Protein AF-A0A0H2SJU7-F1 (afdb_monomer_lite)

Structure (mmCIF, N/CA/C/O backbone):
data_AF-A0A0H2SJU7-F1
#
_entry.id   AF-A0A0H2SJU7-F1
#
loop_
_atom_site.group_PDB
_atom_site.id
_atom_site.type_symbol
_atom_site.label_atom_id
_atom_site.label_alt_id
_atom_site.label_comp_id
_atom_site.label_asym_id
_atom_site.label_entity_id
_atom_site.label_seq_id
_atom_site.pdbx_PDB_ins_code
_atom_site.Cartn_x
_atom_site.Cartn_y
_atom_site.Cartn_z
_atom_site.occupancy
_atom_site.B_iso_or_equiv
_atom_site.auth_seq_id
_atom_site.auth_comp_id
_atom_site.auth_asym_id
_atom_site.auth_atom_id
_atom_site.pdbx_PDB_model_num
ATOM 1 N N . MET A 1 1 ? -9.710 -49.848 -52.171 1.00 59.31 1 MET A N 1
ATOM 2 C CA . MET A 1 1 ? -9.770 -49.929 -50.689 1.00 59.31 1 MET A CA 1
ATOM 3 C C . MET A 1 1 ? -8.528 -49.415 -49.951 1.00 59.31 1 MET A C 1
ATOM 5 O O . MET A 1 1 ? -8.709 -48.837 -48.891 1.00 59.31 1 MET A O 1
ATOM 9 N N . LYS A 1 2 ? -7.288 -49.580 -50.452 1.00 55.12 2 LYS A N 1
ATOM 10 C CA . LYS A 1 2 ? -6.077 -49.073 -49.759 1.00 55.12 2 LYS A CA 1
ATOM 11 C C . LYS A 1 2 ? -5.945 -47.538 -49.753 1.00 55.12 2 LYS A C 1
ATOM 13 O O . LYS A 1 2 ? -5.553 -46.980 -48.741 1.00 55.12 2 LYS A O 1
ATOM 18 N N . ILE A 1 3 ? -6.343 -46.869 -50.838 1.00 59.12 3 ILE A N 1
ATOM 19 C CA . ILE A 1 3 ? -6.228 -45.404 -50.985 1.00 59.12 3 ILE A CA 1
ATOM 20 C C . ILE A 1 3 ? -7.135 -44.660 -49.989 1.00 59.12 3 ILE A C 1
ATOM 22 O O . ILE A 1 3 ? -6.691 -43.698 -49.377 1.00 59.12 3 ILE A O 1
ATOM 26 N N . LEU A 1 4 ? -8.347 -45.176 -49.737 1.00 58.44 4 LEU A N 1
ATOM 27 C CA . LEU A 1 4 ? -9.329 -44.587 -48.813 1.00 58.44 4 LEU A CA 1
ATOM 28 C C . LEU A 1 4 ? -8.844 -44.561 -47.349 1.00 58.44 4 LEU A C 1
ATOM 30 O O . LEU A 1 4 ? -9.169 -43.647 -46.599 1.00 58.44 4 LEU A O 1
ATOM 34 N N . LYS A 1 5 ? -8.028 -45.546 -46.942 1.00 58.72 5 LYS A N 1
ATOM 35 C CA . LYS A 1 5 ? -7.453 -45.601 -45.587 1.00 58.72 5 LYS A CA 1
ATOM 36 C C . LYS A 1 5 ? -6.354 -44.557 -45.377 1.00 58.72 5 LYS A C 1
ATOM 38 O O . LYS A 1 5 ? -6.220 -44.036 -44.278 1.00 58.72 5 LYS A O 1
ATOM 43 N N . ILE A 1 6 ? -5.594 -44.243 -46.427 1.00 66.38 6 ILE A N 1
ATOM 44 C CA . ILE A 1 6 ? -4.505 -43.256 -46.371 1.00 66.38 6 ILE A CA 1
ATOM 45 C C . ILE A 1 6 ? -5.080 -41.838 -46.299 1.00 66.38 6 ILE A C 1
ATOM 47 O O . ILE A 1 6 ? -4.591 -41.020 -45.528 1.00 66.38 6 ILE A O 1
ATOM 51 N N . THR A 1 7 ? -6.161 -41.566 -47.037 1.00 67.12 7 THR A N 1
ATOM 52 C CA . THR A 1 7 ? -6.838 -40.259 -46.997 1.00 67.12 7 THR A CA 1
ATOM 53 C C . THR A 1 7 ? -7.476 -39.993 -45.635 1.00 67.12 7 THR A C 1
ATOM 55 O O . THR A 1 7 ? -7.332 -38.895 -45.110 1.00 67.12 7 THR A O 1
ATOM 58 N N . MET A 1 8 ? -8.105 -40.998 -45.013 1.00 66.44 8 MET A N 1
ATOM 59 C CA . MET A 1 8 ? -8.644 -40.853 -43.653 1.00 66.44 8 MET A CA 1
ATOM 60 C C . MET A 1 8 ? -7.558 -40.597 -42.600 1.00 66.44 8 MET A C 1
ATOM 62 O O . MET A 1 8 ? -7.774 -39.792 -41.701 1.00 66.44 8 MET A O 1
ATOM 66 N N . LEU A 1 9 ? -6.388 -41.234 -42.723 1.00 71.62 9 LEU A N 1
ATOM 67 C CA . LEU A 1 9 ? -5.277 -41.019 -41.792 1.00 71.62 9 LEU A CA 1
ATOM 68 C C . LEU A 1 9 ? -4.719 -39.589 -41.893 1.00 71.62 9 LEU A C 1
ATOM 70 O O . LEU A 1 9 ? -4.429 -38.969 -40.876 1.00 71.62 9 LEU A O 1
ATOM 74 N N . PHE A 1 10 ? -4.616 -39.051 -43.112 1.00 72.69 10 PHE A N 1
ATOM 75 C CA . PHE A 1 10 ? -4.154 -37.679 -43.342 1.00 72.69 10 PHE A CA 1
ATOM 76 C C . PHE A 1 10 ? -5.135 -36.636 -42.799 1.00 72.69 10 PHE A C 1
ATOM 78 O O . PHE A 1 10 ? -4.718 -35.678 -42.157 1.00 72.69 10 PHE A O 1
ATOM 85 N N . VAL A 1 11 ? -6.439 -36.843 -43.003 1.00 72.81 11 VAL A N 1
ATOM 86 C CA . VAL A 1 11 ? -7.480 -35.954 -42.463 1.00 72.81 11 VAL A CA 1
ATOM 87 C C . VAL A 1 11 ? -7.496 -35.996 -40.933 1.00 72.81 11 VAL A C 1
ATOM 89 O O . VAL A 1 11 ? -7.604 -34.948 -40.305 1.00 72.81 11 VAL A O 1
ATOM 92 N N . ALA A 1 12 ? -7.316 -37.174 -40.329 1.00 71.81 12 ALA A N 1
ATOM 93 C CA . ALA A 1 12 ? -7.213 -37.311 -38.878 1.00 71.81 12 ALA A CA 1
ATOM 94 C C . ALA A 1 12 ? -5.965 -36.615 -38.308 1.00 71.81 12 ALA A C 1
ATOM 96 O O . ALA A 1 12 ? -6.060 -35.972 -37.271 1.00 71.81 12 ALA A O 1
ATOM 97 N N . LEU A 1 13 ? -4.819 -36.686 -38.996 1.00 72.50 13 LEU A N 1
ATOM 98 C CA . LEU A 1 13 ? -3.590 -35.987 -38.598 1.00 72.50 13 LEU A CA 1
ATOM 99 C C . LEU A 1 13 ? -3.719 -34.464 -38.698 1.00 72.50 13 LEU A C 1
ATOM 101 O O . LEU A 1 13 ? -3.249 -33.761 -37.810 1.00 72.50 13 LEU A O 1
ATOM 105 N N . ILE A 1 14 ? -4.381 -33.955 -39.741 1.00 72.31 14 ILE A N 1
ATOM 106 C CA . ILE A 1 14 ? -4.636 -32.515 -39.893 1.00 72.31 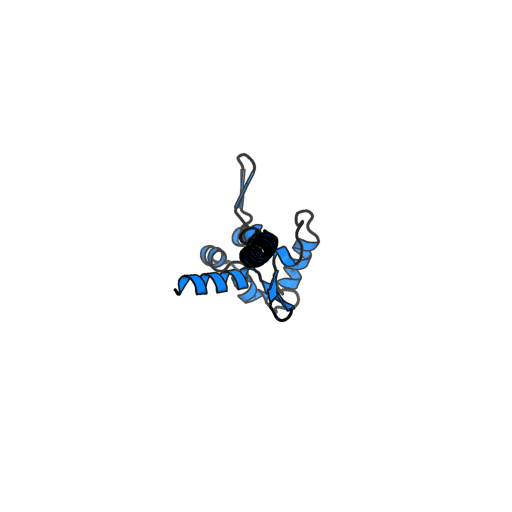14 ILE A CA 1
ATOM 107 C C . ILE A 1 14 ? -5.623 -32.032 -38.825 1.00 72.31 14 ILE A C 1
ATOM 109 O O . ILE A 1 14 ? -5.375 -31.016 -38.190 1.00 72.31 14 ILE A O 1
ATOM 113 N N . LEU A 1 15 ? -6.705 -32.774 -38.570 1.00 65.88 15 LEU A N 1
ATOM 114 C CA . LEU A 1 15 ? -7.650 -32.443 -37.499 1.00 65.88 15 LEU A CA 1
ATOM 115 C C . LEU A 1 15 ? -6.992 -32.496 -36.118 1.00 65.88 15 LEU A C 1
ATOM 117 O O . LEU A 1 15 ? -7.213 -31.602 -35.313 1.00 65.88 15 LEU A O 1
ATOM 121 N N . PHE A 1 16 ? -6.150 -33.496 -35.854 1.00 66.12 16 PHE A N 1
ATOM 122 C CA . PHE A 1 16 ? -5.411 -33.598 -34.597 1.00 66.12 16 PHE A CA 1
ATOM 123 C C . PHE A 1 16 ? -4.409 -32.449 -34.435 1.00 66.12 16 PHE A C 1
ATOM 125 O O . PHE A 1 16 ? -4.323 -31.863 -33.364 1.00 66.12 16 PHE A O 1
ATOM 132 N N . SER A 1 17 ? -3.713 -32.070 -35.510 1.00 61.19 17 SER A N 1
ATOM 133 C CA . SER A 1 17 ? -2.846 -30.890 -35.529 1.00 61.19 17 SER A CA 1
ATOM 134 C C . SER A 1 17 ? -3.623 -29.608 -35.225 1.00 61.19 17 SER A C 1
ATOM 136 O O . SER A 1 17 ? -3.164 -28.824 -34.407 1.00 61.19 17 SER A O 1
ATOM 138 N N . LEU A 1 18 ? -4.796 -29.405 -35.831 1.00 59.84 18 LEU A N 1
ATOM 139 C CA . LEU A 1 18 ? -5.624 -28.222 -35.580 1.00 59.84 18 LEU A CA 1
ATOM 140 C C . LEU A 1 18 ? -6.160 -28.172 -34.142 1.00 59.84 18 LEU A C 1
ATOM 142 O O . LEU A 1 18 ? -6.262 -27.089 -33.583 1.00 59.84 18 LEU A O 1
ATOM 146 N N . ILE A 1 19 ? -6.463 -29.323 -33.534 1.00 59.91 19 ILE A N 1
ATOM 147 C CA . ILE A 1 19 ? -6.884 -29.392 -32.126 1.00 59.91 19 ILE A CA 1
ATOM 148 C C . ILE A 1 19 ? -5.714 -29.050 -31.194 1.00 59.91 19 ILE A C 1
ATOM 150 O O . ILE A 1 19 ? -5.896 -28.280 -30.262 1.00 59.91 19 ILE A O 1
ATOM 154 N N . VAL A 1 20 ? -4.509 -29.560 -31.472 1.00 58.84 20 VAL A N 1
ATOM 155 C CA . VAL A 1 20 ? -3.315 -29.266 -30.659 1.00 58.84 20 VAL A CA 1
ATOM 156 C C . VAL A 1 20 ? -2.906 -27.790 -30.747 1.00 58.84 20 VAL A C 1
ATOM 158 O O . VAL A 1 20 ? -2.472 -27.239 -29.746 1.00 58.84 20 VAL A O 1
ATOM 161 N N . PHE A 1 21 ? -3.074 -27.133 -31.901 1.00 56.44 21 PHE A N 1
ATOM 162 C CA . PHE A 1 21 ? -2.791 -25.695 -32.029 1.00 56.44 21 PHE A CA 1
ATOM 163 C C . PHE A 1 21 ? -3.889 -24.793 -31.442 1.00 56.44 21 PHE A C 1
ATOM 165 O O . PHE A 1 21 ? -3.591 -23.667 -31.057 1.00 56.44 21 PHE A O 1
ATOM 172 N N . ALA A 1 22 ? -5.136 -25.267 -31.346 1.00 54.34 22 ALA A N 1
ATOM 173 C CA . ALA A 1 22 ? -6.234 -24.493 -30.760 1.00 54.34 22 ALA A CA 1
ATOM 174 C C . ALA A 1 22 ? -6.177 -24.414 -29.221 1.00 54.34 22 ALA A C 1
ATOM 176 O O . ALA A 1 22 ? -6.726 -23.474 -28.654 1.00 54.34 22 ALA A O 1
ATOM 177 N N . ASP A 1 23 ? -5.523 -25.371 -28.553 1.00 50.25 23 ASP A N 1
ATOM 178 C CA . ASP A 1 23 ? -5.341 -25.346 -27.091 1.00 50.25 23 ASP A CA 1
ATOM 179 C C . ASP A 1 23 ? -4.186 -24.429 -26.649 1.00 50.25 23 ASP A C 1
ATOM 181 O O . ASP A 1 23 ? -4.184 -23.952 -25.521 1.00 50.25 23 ASP A O 1
ATOM 185 N N . THR A 1 24 ? -3.222 -24.132 -27.527 1.00 48.22 24 THR A N 1
ATOM 186 C CA . THR A 1 24 ? -2.035 -23.328 -27.176 1.00 48.22 24 THR A CA 1
ATOM 187 C C . THR A 1 24 ? -2.233 -21.811 -27.208 1.00 48.22 24 THR A C 1
ATOM 189 O O . THR A 1 24 ? -1.350 -21.096 -26.760 1.00 48.22 24 THR A O 1
ATOM 192 N N . GLU A 1 25 ? -3.358 -21.293 -27.711 1.00 48.72 25 GLU A N 1
ATOM 193 C CA . GLU A 1 25 ? -3.638 -19.840 -27.711 1.00 48.72 25 GLU A CA 1
ATOM 194 C C . GLU A 1 25 ? -4.430 -19.377 -26.474 1.00 48.72 25 GLU A C 1
ATOM 196 O O . GLU A 1 25 ? -4.869 -18.234 -26.410 1.00 48.72 25 GLU A O 1
ATOM 201 N N . LYS A 1 26 ? -4.647 -20.260 -25.491 1.00 45.41 26 LYS A N 1
ATOM 202 C CA . LYS A 1 26 ? -5.542 -20.007 -24.353 1.00 45.41 26 LYS A CA 1
ATOM 203 C C . LYS A 1 26 ? -4.874 -20.056 -22.979 1.00 45.41 26 LYS A C 1
ATOM 205 O O . LYS A 1 26 ? -5.569 -20.230 -21.984 1.00 45.41 26 LYS A O 1
ATOM 210 N N . GLU A 1 27 ? -3.552 -19.915 -22.925 1.00 44.75 27 GLU A N 1
ATOM 211 C CA . GLU A 1 27 ? -2.793 -19.883 -21.663 1.00 44.75 27 GLU A CA 1
ATOM 212 C C . GLU A 1 27 ? -2.250 -18.489 -21.292 1.00 44.75 27 GLU A C 1
ATOM 214 O O . GLU A 1 27 ? -1.711 -18.340 -20.202 1.00 44.75 27 GLU A O 1
ATOM 219 N N . ASP A 1 28 ? -2.465 -17.452 -22.113 1.00 46.50 28 ASP A N 1
ATOM 220 C CA . ASP A 1 28 ? -1.881 -16.117 -21.870 1.00 46.50 28 ASP A CA 1
ATOM 221 C C . ASP A 1 28 ? -2.841 -15.086 -21.230 1.00 46.50 28 ASP A C 1
ATOM 223 O O . ASP A 1 28 ? -2.406 -13.991 -20.881 1.00 46.50 28 ASP A O 1
ATOM 227 N N . GLU A 1 29 ? -4.128 -15.398 -21.026 1.00 48.38 29 GLU A N 1
ATOM 228 C CA . GLU A 1 29 ? -5.095 -14.439 -20.438 1.00 48.38 29 GLU A CA 1
ATOM 229 C C . GLU A 1 29 ? -5.376 -14.649 -18.940 1.00 48.38 29 GLU A C 1
ATOM 231 O O . GLU A 1 29 ? -5.972 -13.781 -18.310 1.00 48.38 29 GLU A O 1
ATOM 236 N N . ASP A 1 30 ? -4.912 -15.748 -18.335 1.00 45.00 30 ASP A N 1
ATOM 237 C CA . ASP A 1 30 ? -5.332 -16.134 -16.981 1.00 45.00 30 ASP A CA 1
ATOM 238 C C . ASP A 1 30 ? -4.224 -16.106 -15.910 1.00 45.00 30 ASP A C 1
ATOM 240 O O . ASP A 1 30 ? -4.529 -16.402 -14.764 1.00 45.00 30 ASP A O 1
ATOM 244 N N . ASP A 1 31 ? -2.995 -15.618 -16.149 1.00 47.91 31 ASP A N 1
ATOM 245 C CA . ASP A 1 31 ? -2.124 -15.186 -15.013 1.00 47.91 31 ASP A CA 1
ATOM 246 C C . ASP A 1 31 ? -2.495 -13.770 -14.494 1.00 47.91 31 ASP A C 1
ATOM 248 O O . ASP A 1 31 ? -1.729 -13.034 -13.878 1.00 47.91 31 ASP A O 1
ATOM 252 N N . ILE A 1 32 ? -3.751 -13.407 -14.761 1.00 48.97 32 ILE A N 1
ATOM 253 C CA . ILE A 1 32 ? -4.633 -12.444 -14.090 1.00 48.97 32 ILE A CA 1
ATOM 254 C C . ILE A 1 32 ? -5.242 -13.071 -12.808 1.00 48.97 32 ILE A C 1
ATOM 256 O O . ILE A 1 32 ? -5.859 -12.371 -12.003 1.00 48.97 32 ILE A O 1
ATOM 260 N N . LEU A 1 33 ? -5.047 -14.378 -12.571 1.00 49.69 33 LEU A N 1
ATOM 261 C CA . LEU A 1 33 ? -5.731 -15.218 -11.570 1.00 49.69 33 LEU A CA 1
ATOM 262 C C . LEU A 1 33 ? -5.691 -14.742 -10.102 1.00 49.69 33 LEU A C 1
ATOM 264 O O . LEU A 1 33 ? -6.483 -15.230 -9.299 1.00 49.69 33 LEU A O 1
ATOM 268 N N . HIS A 1 34 ? -4.840 -13.779 -9.738 1.00 62.69 34 HIS A N 1
ATOM 269 C CA . HIS A 1 34 ? -4.705 -13.284 -8.357 1.00 62.69 34 HIS A CA 1
ATOM 270 C C . HIS A 1 34 ? -4.689 -11.754 -8.251 1.00 62.69 34 HIS A C 1
ATOM 272 O O . HIS A 1 34 ? -4.113 -11.189 -7.322 1.00 62.69 34 HIS A O 1
ATOM 278 N N . LEU A 1 35 ? -5.314 -11.058 -9.202 1.00 61.28 35 LEU A N 1
ATOM 279 C CA . LEU A 1 35 ? -5.290 -9.597 -9.264 1.00 61.28 35 LEU A CA 1
ATOM 280 C C . LEU A 1 35 ? -5.847 -8.916 -8.000 1.00 61.28 35 LEU A C 1
ATOM 282 O O . LEU A 1 35 ? -5.279 -7.945 -7.506 1.00 61.28 35 LEU A O 1
ATOM 286 N N . GLU A 1 36 ? -6.909 -9.472 -7.416 1.00 67.69 36 GLU A N 1
ATOM 287 C CA . GLU A 1 36 ? -7.488 -8.983 -6.154 1.00 67.69 36 GLU A CA 1
ATOM 288 C C . GLU A 1 36 ? -6.694 -9.409 -4.900 1.00 67.69 36 GLU A C 1
ATOM 290 O O . GLU A 1 36 ? -6.943 -8.917 -3.795 1.00 67.69 36 GLU A O 1
ATOM 295 N N . GLU A 1 37 ? -5.730 -10.318 -5.058 1.00 76.62 37 GLU A N 1
ATOM 296 C CA . GLU A 1 37 ? -4.934 -10.918 -3.980 1.00 76.62 37 GLU A CA 1
ATOM 297 C C . GLU A 1 37 ? -3.500 -10.362 -3.916 1.00 76.62 37 GLU A C 1
ATOM 299 O O . GLU A 1 37 ? -2.697 -10.804 -3.093 1.00 76.62 37 GLU A O 1
ATOM 304 N N . ARG A 1 38 ? -3.175 -9.368 -4.753 1.00 87.56 38 ARG A N 1
ATOM 305 C CA . ARG A 1 38 ? -1.859 -8.716 -4.816 1.00 87.56 38 ARG A CA 1
ATOM 306 C C . ARG A 1 38 ? -1.944 -7.212 -4.557 1.00 87.56 38 ARG A C 1
ATOM 308 O O . ARG A 1 38 ? -3.000 -6.585 -4.620 1.00 87.56 38 ARG A O 1
ATOM 315 N N . GLY A 1 39 ? -0.796 -6.622 -4.243 1.00 91.38 39 GLY A N 1
ATOM 316 C CA . GLY A 1 39 ? -0.669 -5.210 -3.898 1.00 91.38 39 GLY A CA 1
ATOM 317 C C . GLY A 1 39 ? -1.073 -4.917 -2.456 1.00 91.38 39 GLY A C 1
ATOM 318 O O . GLY A 1 39 ? -1.616 -5.764 -1.743 1.00 91.38 39 GLY A O 1
ATOM 319 N N . CYS A 1 40 ? -0.809 -3.697 -1.998 1.00 92.88 40 CYS A N 1
ATOM 320 C CA . CYS A 1 40 ? -1.013 -3.337 -0.594 1.00 92.88 40 CYS A CA 1
ATOM 321 C C . CYS A 1 40 ? -2.483 -3.464 -0.172 1.00 92.88 40 CYS A C 1
ATOM 323 O O . CYS A 1 40 ? -2.782 -3.916 0.934 1.00 92.88 40 CYS A O 1
ATOM 325 N N . SER A 1 41 ? -3.401 -3.107 -1.070 1.00 89.12 41 SER A N 1
ATOM 326 C CA . SER A 1 41 ? -4.844 -3.096 -0.802 1.00 89.12 41 SER A CA 1
ATOM 327 C C . SER A 1 41 ? -5.463 -4.498 -0.685 1.00 89.12 41 SER A C 1
ATOM 329 O O . SER A 1 41 ? -6.563 -4.629 -0.149 1.00 89.12 41 SER A O 1
ATOM 331 N N . SER A 1 42 ? -4.762 -5.552 -1.126 1.00 89.00 42 SER A N 1
ATOM 332 C CA . SER A 1 42 ? -5.235 -6.939 -0.993 1.00 89.00 42 SER A CA 1
ATOM 333 C C . SER A 1 42 ? -5.338 -7.383 0.473 1.00 89.00 42 SER A C 1
ATOM 335 O O . SER A 1 42 ? -6.325 -8.020 0.855 1.00 89.00 42 SER A O 1
ATOM 337 N N . CYS A 1 43 ? -4.373 -6.983 1.310 1.00 91.19 43 CYS A N 1
ATOM 338 C CA . CYS A 1 43 ? -4.358 -7.237 2.753 1.00 91.19 43 CYS A CA 1
ATOM 339 C C . CYS A 1 43 ? -4.852 -6.032 3.566 1.00 91.19 43 CYS A C 1
ATOM 341 O O . CYS A 1 43 ? -5.525 -6.209 4.584 1.00 91.19 43 CYS A O 1
ATOM 343 N N . HIS A 1 44 ? -4.565 -4.805 3.119 1.00 93.62 44 HIS A N 1
ATOM 344 C CA . HIS A 1 44 ? -4.970 -3.579 3.810 1.00 93.62 44 HIS A CA 1
ATOM 345 C C . HIS A 1 44 ? -6.383 -3.142 3.432 1.00 93.62 44 HIS A C 1
ATOM 347 O O . HIS A 1 44 ? -6.595 -2.150 2.730 1.00 93.62 44 HIS A O 1
ATOM 353 N N . LYS A 1 45 ? -7.363 -3.889 3.940 1.00 92.75 45 LYS A N 1
ATOM 354 C CA . LYS A 1 45 ? -8.790 -3.688 3.681 1.00 92.75 45 LYS A CA 1
ATOM 355 C C . LYS A 1 45 ? -9.630 -3.826 4.945 1.00 92.75 45 LYS A C 1
ATOM 357 O O . LYS A 1 45 ? -9.149 -4.221 6.007 1.00 92.75 45 LYS A O 1
ATOM 362 N N . VAL A 1 46 ? -10.911 -3.499 4.826 1.00 95.19 46 VAL A N 1
ATOM 363 C CA . VAL A 1 46 ? -11.887 -3.792 5.878 1.00 95.19 46 VAL A CA 1
ATOM 364 C C . VAL A 1 46 ? -12.176 -5.293 5.873 1.00 95.19 46 VAL A C 1
ATOM 366 O O . VAL A 1 46 ? -12.467 -5.869 4.826 1.00 95.19 46 VAL A O 1
ATOM 369 N N . VAL A 1 47 ? -12.096 -5.926 7.042 1.00 92.25 47 VAL A N 1
ATOM 370 C CA . VAL A 1 47 ? -12.313 -7.365 7.225 1.00 92.25 47 VAL A CA 1
ATOM 371 C C . VAL A 1 47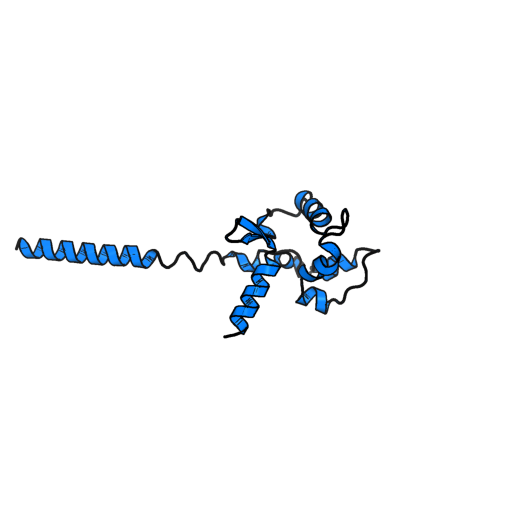 ? -13.370 -7.585 8.300 1.00 92.25 47 VAL A C 1
ATOM 373 O O . VAL A 1 47 ? -13.301 -7.005 9.380 1.00 92.25 47 VAL A O 1
ATOM 376 N N . THR A 1 48 ? -14.329 -8.466 8.030 1.00 96.00 48 THR A N 1
ATOM 377 C CA . THR A 1 48 ? -15.339 -8.887 9.009 1.00 96.00 48 THR A CA 1
ATOM 378 C C . THR A 1 48 ? -14.998 -10.277 9.535 1.00 96.00 48 THR A C 1
ATOM 380 O O . THR A 1 48 ? -14.773 -11.198 8.750 1.00 96.00 48 THR A O 1
ATOM 383 N N . ARG A 1 49 ? -14.956 -10.445 10.861 1.00 92.25 49 ARG A N 1
ATOM 384 C CA . ARG A 1 49 ? -14.741 -11.744 11.518 1.00 92.25 49 ARG A CA 1
ATOM 385 C C . ARG A 1 49 ? -15.857 -11.968 12.534 1.00 92.25 49 ARG A C 1
ATOM 387 O O . ARG A 1 49 ? -15.894 -11.324 13.576 1.00 92.25 49 ARG A O 1
ATOM 394 N N . GLY A 1 50 ? -16.783 -12.872 12.218 1.00 94.69 50 GLY A N 1
ATOM 395 C CA . GLY A 1 50 ? -18.006 -13.032 13.007 1.00 94.69 50 GLY A CA 1
ATOM 396 C C . GLY A 1 50 ? -18.871 -11.772 12.930 1.00 94.69 50 GLY A C 1
ATOM 397 O O . GLY A 1 50 ? -19.239 -11.351 11.837 1.00 94.69 50 GLY A O 1
ATOM 398 N N . GLU A 1 51 ? -19.175 -11.174 14.082 1.00 95.62 51 GLU A N 1
ATOM 399 C CA . GLU A 1 51 ? -19.955 -9.929 14.187 1.00 95.62 51 GLU A CA 1
ATOM 400 C C . GLU A 1 51 ? -19.074 -8.666 14.243 1.00 95.62 51 GLU A C 1
ATOM 402 O O . GLU A 1 51 ? -19.589 -7.548 14.238 1.00 95.62 51 GLU A O 1
ATOM 407 N N . GLU A 1 52 ? -17.748 -8.820 14.290 1.00 97.12 52 GLU A N 1
ATOM 408 C CA . GLU A 1 52 ? -16.807 -7.709 14.428 1.00 97.12 52 GLU A CA 1
ATOM 409 C C . GLU A 1 52 ? -16.272 -7.241 13.069 1.00 97.12 52 GLU A C 1
ATOM 411 O O . GLU A 1 52 ? -15.971 -8.043 12.178 1.00 97.12 52 GLU A O 1
ATOM 416 N N . VAL A 1 53 ? -16.116 -5.921 12.925 1.00 96.31 53 VAL A N 1
ATOM 417 C CA . VAL A 1 53 ? -15.536 -5.269 11.745 1.00 96.31 53 VAL A CA 1
ATOM 418 C C . VAL A 1 53 ? -14.198 -4.651 12.126 1.00 96.31 53 VAL A C 1
ATOM 420 O O . VAL A 1 53 ? -14.121 -3.818 13.028 1.00 96.31 53 VAL A O 1
ATOM 423 N N . PHE A 1 54 ? -13.154 -5.036 11.401 1.00 95.19 54 PHE A N 1
ATOM 424 C CA . PHE A 1 54 ? -11.796 -4.544 11.570 1.00 95.19 54 PHE A CA 1
ATOM 425 C C . PHE A 1 54 ? -11.395 -3.719 10.349 1.00 95.19 54 PHE A C 1
ATOM 427 O O . PHE A 1 54 ? -11.510 -4.180 9.215 1.00 95.19 54 PHE A O 1
ATOM 434 N N . ASP A 1 55 ? -10.917 -2.500 10.582 1.00 96.31 55 ASP A N 1
ATOM 435 C CA . ASP A 1 55 ? -10.419 -1.614 9.531 1.00 96.31 55 ASP A CA 1
ATOM 436 C C . ASP A 1 55 ? -8.885 -1.640 9.516 1.00 96.31 55 ASP A C 1
ATOM 438 O O . ASP A 1 55 ? -8.235 -1.022 10.365 1.00 96.31 55 ASP A O 1
ATOM 442 N N . TYR A 1 56 ? -8.330 -2.387 8.557 1.00 94.19 56 TYR A N 1
ATOM 443 C CA . TYR A 1 56 ? -6.893 -2.471 8.284 1.00 94.19 56 TYR A CA 1
ATOM 444 C C . TYR A 1 56 ? -6.492 -1.679 7.036 1.00 94.19 56 TYR A C 1
ATOM 446 O O . TYR A 1 56 ? -5.423 -1.913 6.468 1.00 94.19 56 TYR A O 1
ATOM 454 N N . THR A 1 57 ? -7.347 -0.765 6.563 1.00 96.06 57 THR A N 1
ATOM 455 C CA . THR A 1 57 ? -7.032 0.063 5.392 1.00 96.06 57 THR A CA 1
ATOM 456 C C . THR A 1 57 ? -5.753 0.867 5.611 1.00 96.06 57 THR A C 1
ATOM 458 O O . THR A 1 57 ? -5.412 1.231 6.738 1.00 96.06 57 THR A O 1
ATOM 461 N N . LEU A 1 58 ? -5.050 1.206 4.525 1.00 95.50 58 LEU A N 1
ATOM 462 C CA . LEU A 1 58 ? -3.817 2.005 4.592 1.00 95.50 58 LEU A CA 1
ATOM 463 C C . LEU A 1 58 ? -4.013 3.310 5.381 1.00 95.50 58 LEU A C 1
ATOM 465 O O . LEU A 1 58 ? -3.154 3.703 6.171 1.00 95.50 58 LEU A O 1
ATOM 469 N N . TYR A 1 59 ? -5.174 3.953 5.215 1.00 96.88 59 TYR A N 1
ATOM 470 C CA . TYR A 1 59 ? -5.539 5.140 5.982 1.00 96.88 59 TYR A CA 1
ATOM 471 C C . TYR A 1 59 ? -5.707 4.849 7.482 1.00 96.88 59 TYR A C 1
ATOM 473 O O . TYR A 1 59 ? -5.223 5.616 8.316 1.00 96.88 59 TYR A O 1
ATOM 481 N N . ALA A 1 60 ? -6.391 3.758 7.841 1.00 96.69 60 ALA A N 1
ATOM 482 C CA . ALA A 1 60 ? -6.581 3.380 9.237 1.00 96.69 60 ALA A CA 1
ATOM 483 C C . ALA A 1 60 ? -5.251 3.061 9.929 1.00 96.69 60 ALA A C 1
ATOM 485 O O . ALA A 1 60 ? -5.066 3.448 11.082 1.00 96.69 60 ALA A O 1
ATOM 486 N N . GLU A 1 61 ? -4.315 2.416 9.229 1.00 93.88 61 GLU A N 1
ATOM 487 C CA . GLU A 1 61 ? -2.986 2.111 9.761 1.00 93.88 61 GLU A CA 1
ATOM 488 C C . GLU A 1 61 ? -2.136 3.368 9.955 1.00 93.88 61 GLU A C 1
ATOM 490 O O . GLU A 1 61 ? -1.642 3.618 11.055 1.00 93.88 61 GLU A O 1
ATOM 495 N N . VAL A 1 62 ? -2.019 4.222 8.933 1.00 93.69 62 VAL A N 1
ATOM 496 C CA . VAL A 1 62 ? -1.175 5.424 9.033 1.00 93.69 62 VAL A CA 1
ATOM 497 C C . VAL A 1 62 ? -1.698 6.418 10.075 1.00 93.69 62 VAL A C 1
ATOM 499 O O . VAL A 1 62 ? -0.915 7.079 10.754 1.00 93.69 62 VAL A O 1
ATOM 502 N N . LYS A 1 63 ? -3.021 6.482 10.277 1.00 95.19 63 LYS A N 1
ATOM 503 C CA . LYS A 1 63 ? -3.652 7.344 11.286 1.00 95.19 63 LYS A CA 1
ATOM 504 C C . LYS A 1 63 ? -3.260 6.978 12.724 1.00 95.19 63 LYS A C 1
ATOM 506 O O . LYS A 1 63 ? -3.377 7.823 13.610 1.00 95.19 63 LYS A O 1
ATOM 511 N N . LYS A 1 64 ? -2.809 5.744 12.973 1.00 93.75 64 LYS A N 1
ATOM 512 C CA . LYS A 1 64 ? -2.358 5.283 14.298 1.00 93.75 64 LYS A CA 1
ATOM 513 C C . LYS A 1 64 ? -0.928 5.736 14.630 1.00 93.75 64 LYS A C 1
ATOM 515 O O . LYS A 1 64 ? -0.487 5.548 15.759 1.00 93.75 64 LYS A O 1
ATOM 520 N N . ILE A 1 65 ? -0.198 6.321 13.678 1.00 92.69 65 ILE A N 1
ATOM 521 C CA . ILE A 1 65 ? 1.187 6.763 13.863 1.00 92.69 65 ILE A CA 1
ATOM 522 C C . ILE A 1 65 ? 1.190 8.200 14.409 1.00 92.69 65 ILE A C 1
ATOM 524 O O . ILE A 1 65 ? 0.878 9.137 13.679 1.00 92.69 65 ILE A O 1
ATOM 528 N N . GLU A 1 66 ? 1.566 8.379 15.682 1.00 90.56 66 GLU A N 1
ATOM 529 C CA . GLU A 1 66 ? 1.437 9.656 16.417 1.00 90.56 66 GLU A CA 1
ATOM 530 C C . GLU A 1 66 ? 2.119 10.861 15.738 1.00 90.56 66 GLU A C 1
ATOM 532 O O . GLU A 1 66 ? 1.602 11.974 15.797 1.00 90.56 66 GLU A O 1
ATOM 537 N N . GLU A 1 67 ? 3.255 10.651 15.067 1.00 89.81 67 GLU A N 1
ATOM 538 C CA . GLU A 1 67 ? 4.034 11.718 14.414 1.00 89.81 67 GLU A CA 1
ATOM 539 C C . GLU A 1 67 ? 3.818 11.809 12.893 1.00 89.81 67 GLU A C 1
ATOM 541 O O . GLU A 1 67 ? 4.507 12.574 12.210 1.00 89.81 67 GLU A O 1
ATOM 546 N N . HIS A 1 68 ? 2.894 11.028 12.324 1.00 93.81 68 HIS A N 1
ATOM 547 C CA . HIS A 1 68 ? 2.629 11.092 10.891 1.00 93.81 68 HIS A CA 1
ATOM 548 C C . HIS A 1 68 ? 1.745 12.308 10.558 1.00 93.81 68 HIS A C 1
ATOM 550 O O . HIS A 1 68 ? 0.723 12.522 11.215 1.00 93.81 68 HIS A O 1
ATOM 556 N N . PRO A 1 69 ? 2.075 13.106 9.521 1.00 93.12 69 PRO A N 1
ATOM 557 C CA . PRO A 1 69 ? 1.201 14.181 9.063 1.00 93.12 69 PRO A CA 1
ATOM 558 C C . PRO A 1 69 ? -0.213 13.677 8.765 1.00 93.12 69 PRO A C 1
ATOM 560 O O . PRO A 1 69 ? -0.395 12.591 8.209 1.00 93.12 69 PRO A O 1
ATOM 563 N N . ALA A 1 70 ? -1.226 14.475 9.102 1.00 93.81 70 ALA A N 1
ATOM 564 C CA . ALA A 1 70 ? -2.604 14.120 8.797 1.00 93.81 70 ALA A CA 1
ATOM 565 C C . ALA A 1 70 ? -2.803 14.015 7.277 1.00 93.81 70 ALA A C 1
ATOM 567 O O . ALA A 1 70 ? -2.527 14.960 6.537 1.00 93.81 70 ALA A O 1
ATOM 568 N N . LEU A 1 71 ? -3.309 12.867 6.827 1.00 94.88 71 LEU A N 1
ATOM 569 C CA . LEU A 1 71 ? -3.657 12.617 5.432 1.00 94.88 71 LEU A CA 1
ATOM 570 C C . LEU A 1 71 ? -5.169 12.722 5.227 1.00 94.88 71 LEU A C 1
ATOM 572 O O . LEU A 1 71 ? -5.959 12.530 6.156 1.00 94.88 71 LEU A O 1
ATOM 576 N N . ARG A 1 72 ? -5.584 12.999 3.991 1.00 95.50 72 ARG A N 1
ATOM 577 C CA . ARG A 1 72 ? -6.995 12.935 3.593 1.00 95.50 72 ARG A CA 1
ATOM 578 C C . ARG A 1 72 ? -7.348 11.500 3.234 1.00 95.50 72 ARG A C 1
ATOM 580 O O . ARG A 1 72 ? -6.683 10.922 2.378 1.00 95.50 72 ARG A O 1
ATOM 587 N N . LYS A 1 73 ? -8.391 10.944 3.859 1.00 95.44 73 LYS A N 1
ATOM 588 C CA . LYS A 1 73 ? -8.803 9.552 3.630 1.00 95.44 73 LYS A CA 1
ATOM 589 C C . LYS A 1 73 ? -9.081 9.293 2.154 1.00 95.44 73 LYS A C 1
ATOM 591 O O . LYS A 1 73 ? -8.561 8.333 1.609 1.00 95.44 73 LYS A O 1
ATOM 596 N N . GLU A 1 74 ? -9.822 10.188 1.509 1.00 96.12 74 GLU A N 1
ATOM 597 C CA . GLU A 1 74 ? -10.240 10.021 0.113 1.00 96.12 74 GLU A CA 1
ATOM 598 C C . GLU A 1 74 ? -9.029 9.927 -0.820 1.00 96.12 74 GLU A C 1
ATOM 600 O O . GLU A 1 74 ? -9.013 9.124 -1.744 1.00 96.12 74 GLU A O 1
ATOM 605 N N . THR A 1 75 ? -7.980 10.704 -0.535 1.00 94.88 75 THR A N 1
ATOM 606 C CA . THR A 1 75 ? -6.740 10.669 -1.312 1.00 94.88 75 THR A CA 1
ATOM 607 C C . THR A 1 75 ? -5.971 9.373 -1.085 1.00 94.88 75 THR A C 1
ATOM 609 O O . THR A 1 75 ? -5.442 8.828 -2.044 1.00 94.88 75 THR A O 1
ATOM 612 N N . VAL A 1 76 ? -5.922 8.850 0.146 1.00 94.62 76 VAL A N 1
ATOM 613 C CA . VAL A 1 76 ? -5.293 7.544 0.411 1.00 94.62 76 VAL A CA 1
ATOM 614 C C . VAL A 1 76 ? -6.080 6.417 -0.258 1.00 94.62 76 VAL A C 1
ATOM 616 O O . VAL A 1 76 ? -5.467 5.535 -0.846 1.00 94.62 76 VAL A O 1
ATOM 619 N N . ASP A 1 77 ? -7.411 6.450 -0.207 1.00 91.75 77 ASP A N 1
ATOM 620 C CA . ASP A 1 77 ? -8.261 5.433 -0.836 1.00 91.75 77 ASP A CA 1
ATOM 621 C C . ASP A 1 77 ? -8.095 5.427 -2.369 1.00 91.75 77 ASP A C 1
ATOM 623 O O . ASP A 1 77 ? -8.021 4.368 -2.983 1.00 91.75 77 ASP A O 1
ATOM 627 N N . GLU A 1 78 ? -8.009 6.607 -2.994 1.00 90.81 78 GLU A N 1
ATOM 628 C CA . GLU A 1 78 ? -7.824 6.751 -4.443 1.00 90.81 78 GLU A CA 1
ATOM 629 C C . GLU A 1 78 ? -6.395 6.406 -4.876 1.00 90.81 78 GLU A C 1
ATOM 631 O O . GLU A 1 78 ? -6.168 5.684 -5.850 1.00 90.81 78 GLU A O 1
ATOM 636 N N . GLN A 1 79 ? -5.396 6.939 -4.171 1.00 91.75 79 GLN A N 1
ATOM 637 C CA . GLN A 1 79 ? -4.001 6.838 -4.583 1.00 91.75 79 GLN A CA 1
ATOM 638 C C . GLN A 1 79 ? -3.299 5.576 -4.060 1.00 91.75 79 GLN A C 1
ATOM 640 O O . GLN A 1 79 ? -2.327 5.130 -4.674 1.00 91.75 79 GLN A O 1
ATOM 645 N N . GLY A 1 80 ? -3.819 4.954 -3.005 1.00 92.62 80 GLY A N 1
ATOM 646 C CA . GLY A 1 80 ? -3.245 3.767 -2.384 1.00 92.62 80 GLY A CA 1
ATOM 647 C C . GLY A 1 80 ? -1.827 4.017 -1.871 1.00 92.62 80 GLY A C 1
ATOM 648 O O . GLY A 1 80 ? -1.481 5.114 -1.422 1.00 92.62 80 GLY A O 1
ATOM 649 N N . VAL A 1 81 ? -0.977 2.997 -1.983 1.00 93.94 81 VAL A N 1
ATOM 650 C CA . VAL A 1 81 ? 0.427 3.060 -1.547 1.00 93.94 81 VAL A CA 1
ATOM 651 C C . VAL A 1 81 ? 1.251 4.116 -2.293 1.00 93.94 81 VAL A C 1
ATOM 653 O O . VAL A 1 81 ? 2.201 4.666 -1.734 1.00 93.94 81 VAL A O 1
ATOM 656 N N . LEU A 1 82 ? 0.864 4.471 -3.524 1.00 93.88 82 LEU A N 1
ATOM 657 C CA . LEU A 1 82 ? 1.566 5.490 -4.311 1.00 93.88 82 LEU A CA 1
ATOM 658 C C . LEU 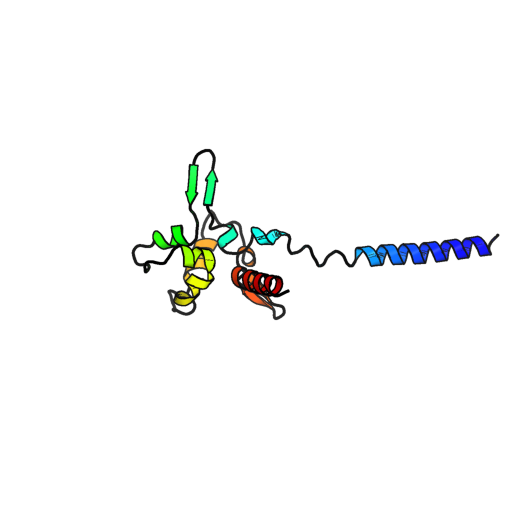A 1 82 ? 1.543 6.858 -3.616 1.00 93.88 82 LEU A C 1
ATOM 660 O O . LEU A 1 82 ? 2.511 7.611 -3.706 1.00 93.88 82 LEU A O 1
ATOM 664 N N . TYR A 1 83 ? 0.498 7.150 -2.834 1.00 94.81 83 TYR A N 1
ATOM 665 C CA . TYR A 1 83 ? 0.441 8.377 -2.040 1.00 94.81 83 TYR A CA 1
ATOM 666 C C . TYR A 1 83 ? 1.501 8.414 -0.939 1.00 94.81 83 TYR A C 1
ATOM 668 O O . TYR A 1 83 ? 2.080 9.461 -0.655 1.00 94.81 83 TYR A O 1
ATOM 676 N N . CYS A 1 84 ? 1.786 7.261 -0.329 1.00 94.12 84 CYS A N 1
ATOM 677 C CA . CYS A 1 84 ? 2.816 7.131 0.695 1.00 94.12 84 CYS A CA 1
ATOM 678 C C . CYS A 1 84 ? 4.203 7.422 0.107 1.00 94.12 84 CYS A C 1
ATOM 680 O O . CYS A 1 84 ? 5.033 8.072 0.749 1.00 94.12 84 CYS A O 1
ATOM 682 N N . LEU A 1 85 ? 4.444 6.973 -1.129 1.00 94.88 85 LEU A N 1
ATOM 683 C CA . LEU A 1 85 ? 5.715 7.166 -1.823 1.00 94.88 85 LEU A CA 1
ATOM 684 C C . LEU A 1 85 ? 6.017 8.631 -2.137 1.00 94.88 85 LEU A C 1
ATOM 686 O O . LEU A 1 85 ? 7.188 8.998 -2.099 1.00 94.88 85 LEU A O 1
ATOM 690 N N . LEU A 1 86 ? 5.000 9.485 -2.320 1.00 94.31 86 LEU A N 1
ATOM 691 C CA . LEU A 1 86 ? 5.200 10.927 -2.539 1.00 94.31 86 LEU A CA 1
ATOM 692 C C . LEU A 1 86 ? 6.065 11.580 -1.455 1.00 94.31 86 LEU A C 1
ATOM 694 O O . LEU A 1 86 ? 6.784 12.541 -1.723 1.00 94.31 86 LEU A O 1
ATOM 698 N N . CYS A 1 87 ? 5.999 11.064 -0.226 1.00 94.25 87 CYS A N 1
ATOM 699 C CA . CYS A 1 87 ? 6.891 11.476 0.848 1.00 94.25 87 CYS A CA 1
ATOM 700 C C . CYS A 1 87 ? 8.013 10.463 1.079 1.00 94.25 87 CYS A C 1
ATOM 702 O O . CYS A 1 87 ? 9.143 10.872 1.299 1.00 94.25 87 CYS A O 1
ATOM 704 N N . HIS A 1 88 ? 7.735 9.158 1.040 1.00 95.06 88 HIS A N 1
ATOM 705 C CA . HIS A 1 88 ? 8.643 8.136 1.561 1.00 95.06 88 HIS A CA 1
ATOM 706 C C . HIS A 1 88 ? 9.556 7.453 0.533 1.00 95.06 88 HIS A C 1
ATOM 708 O O . HIS A 1 88 ? 10.269 6.532 0.915 1.00 95.06 88 HIS A O 1
ATOM 714 N N . GLU A 1 89 ? 9.603 7.846 -0.737 1.00 93.12 89 GLU A N 1
ATOM 715 C CA . GLU A 1 89 ? 10.397 7.112 -1.736 1.00 93.12 89 GLU A CA 1
ATOM 716 C C . GLU A 1 89 ? 11.894 6.999 -1.355 1.00 93.12 89 GLU A C 1
ATOM 718 O O . GLU A 1 89 ? 12.431 5.906 -1.142 1.00 93.12 89 GLU A O 1
ATOM 723 N N . ASN A 1 90 ? 12.565 8.138 -1.149 1.00 90.94 90 ASN A N 1
ATOM 724 C CA . ASN A 1 90 ? 14.023 8.214 -0.983 1.00 90.94 90 ASN A CA 1
ATOM 725 C C . ASN A 1 90 ? 14.462 9.065 0.230 1.00 90.94 90 ASN A C 1
ATOM 727 O O . ASN A 1 90 ? 15.376 9.880 0.137 1.00 90.94 90 ASN A O 1
ATOM 731 N N . LEU A 1 91 ? 13.837 8.859 1.398 1.00 90.56 91 LEU A N 1
ATOM 732 C CA . LEU A 1 91 ? 14.126 9.582 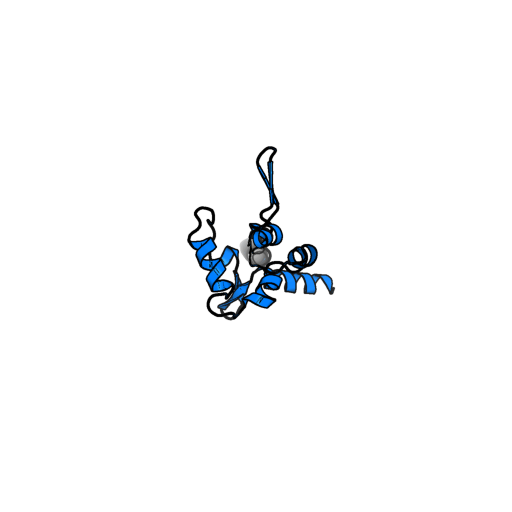2.653 1.00 90.56 91 LEU A CA 1
ATOM 733 C C . LEU A 1 91 ? 15.165 8.915 3.578 1.00 90.56 91 LEU A C 1
ATOM 735 O O . LEU A 1 91 ? 15.120 9.069 4.803 1.00 90.56 91 LEU A O 1
ATOM 739 N N . GLY A 1 92 ? 16.111 8.151 3.034 1.00 91.94 92 GLY A N 1
ATOM 740 C CA . GLY A 1 92 ? 17.155 7.512 3.840 1.00 91.94 92 GLY A CA 1
ATOM 741 C C . GLY A 1 92 ? 16.584 6.436 4.766 1.00 91.94 92 GLY A C 1
ATOM 742 O O . GLY A 1 92 ? 16.071 5.433 4.283 1.00 91.94 92 GLY A O 1
ATOM 743 N N . GLU A 1 93 ? 16.700 6.596 6.086 1.00 89.38 93 GLU A N 1
ATOM 744 C CA . GLU A 1 93 ? 16.137 5.647 7.071 1.00 89.38 93 GLU A CA 1
ATOM 745 C C . GLU A 1 93 ? 14.605 5.645 7.085 1.00 89.38 93 GLU A C 1
ATOM 747 O O . GLU A 1 93 ? 13.993 4.631 7.399 1.00 89.38 93 GLU A O 1
ATOM 752 N N . LYS A 1 94 ? 13.979 6.753 6.668 1.00 89.56 94 LYS A N 1
ATOM 753 C CA . LYS A 1 94 ? 12.520 6.851 6.542 1.00 89.56 94 LYS A CA 1
ATOM 754 C C . LYS A 1 94 ? 12.005 6.441 5.159 1.00 89.56 94 LYS A C 1
ATOM 756 O O . LYS A 1 94 ? 10.831 6.660 4.865 1.00 89.56 94 LYS A O 1
ATOM 761 N N . SER A 1 95 ? 12.857 5.876 4.299 1.00 95.44 95 SER A N 1
ATOM 762 C CA . SER A 1 95 ? 12.410 5.340 3.013 1.00 95.44 95 SER A CA 1
ATOM 763 C C . SER A 1 95 ? 11.392 4.219 3.208 1.00 95.44 95 SER A C 1
ATOM 765 O O . SER A 1 95 ? 11.606 3.318 4.018 1.00 95.44 95 SER A O 1
ATOM 767 N N . PHE A 1 96 ? 10.335 4.223 2.400 1.00 93.88 96 PHE A N 1
ATOM 768 C CA . PHE A 1 96 ? 9.203 3.305 2.490 1.00 93.88 96 PHE A CA 1
ATOM 769 C C . PHE A 1 96 ? 9.666 1.848 2.511 1.00 93.88 96 PHE A C 1
ATOM 771 O O . PHE A 1 96 ? 9.351 1.107 3.436 1.00 93.88 96 PHE A O 1
ATOM 778 N N . LYS A 1 97 ? 10.549 1.471 1.577 1.00 93.62 97 LYS A N 1
ATOM 779 C CA . LYS A 1 97 ? 11.142 0.125 1.504 1.00 93.62 97 LYS A CA 1
ATOM 780 C C . LYS A 1 97 ? 11.884 -0.309 2.773 1.00 93.62 97 LYS A C 1
ATOM 782 O O . LYS A 1 97 ? 11.893 -1.489 3.100 1.00 93.62 97 LYS A O 1
ATOM 787 N N . LYS A 1 98 ? 12.521 0.623 3.494 1.00 95.62 98 LYS A N 1
ATOM 788 C CA . LYS A 1 98 ? 13.252 0.308 4.732 1.00 95.62 98 LYS A CA 1
ATOM 789 C C . LYS A 1 98 ? 12.321 0.134 5.928 1.00 95.62 98 LYS A C 1
ATOM 791 O O . LYS A 1 98 ? 12.689 -0.554 6.869 1.00 95.62 98 LYS A O 1
ATOM 796 N N . ILE A 1 99 ? 11.139 0.742 5.879 1.00 92.62 99 ILE A N 1
ATOM 797 C CA . ILE A 1 99 ? 10.122 0.636 6.926 1.00 92.62 99 ILE A CA 1
ATOM 798 C C . ILE A 1 99 ? 9.258 -0.607 6.693 1.00 92.62 99 ILE A C 1
ATOM 800 O O . ILE A 1 99 ? 9.087 -1.430 7.587 1.00 92.62 99 ILE A O 1
ATOM 804 N N . ILE A 1 100 ? 8.729 -0.760 5.481 1.00 94.25 100 ILE A N 1
ATOM 805 C CA . ILE A 1 100 ? 7.672 -1.726 5.178 1.00 94.25 100 ILE A CA 1
ATOM 806 C C . ILE A 1 100 ? 8.199 -3.150 5.069 1.00 94.25 100 ILE A C 1
ATOM 808 O O . ILE A 1 100 ? 7.554 -4.055 5.595 1.00 94.25 100 ILE A O 1
ATOM 812 N N . HIS A 1 101 ? 9.369 -3.369 4.456 1.00 95.75 101 HIS A N 1
ATOM 813 C CA . HIS A 1 101 ? 9.898 -4.727 4.323 1.00 95.75 101 HIS A CA 1
ATOM 814 C C . HIS A 1 101 ? 10.118 -5.399 5.687 1.00 95.75 101 HIS A C 1
ATOM 816 O O . HIS A 1 101 ? 9.598 -6.496 5.861 1.00 95.75 101 HIS A O 1
ATOM 822 N N . PRO A 1 102 ? 10.799 -4.789 6.682 1.00 94.88 102 PRO A N 1
ATOM 823 C CA . PRO A 1 102 ? 10.952 -5.426 7.989 1.00 94.88 102 PRO A CA 1
ATOM 824 C C . PRO A 1 102 ? 9.623 -5.660 8.710 1.00 94.88 102 PRO A C 1
ATOM 826 O O . PRO A 1 102 ? 9.450 -6.716 9.310 1.00 94.88 102 PRO A O 1
ATOM 829 N N . ILE A 1 103 ? 8.682 -4.708 8.635 1.00 93.62 103 ILE A N 1
ATOM 830 C CA . ILE A 1 103 ? 7.364 -4.845 9.277 1.00 93.62 103 ILE A CA 1
ATOM 831 C C . ILE A 1 103 ? 6.638 -6.091 8.769 1.00 93.62 103 ILE A C 1
ATOM 833 O O . ILE A 1 103 ? 6.047 -6.805 9.569 1.00 93.62 103 ILE A O 1
ATOM 837 N N . HIS A 1 104 ? 6.710 -6.375 7.468 1.00 95.25 104 HIS A N 1
ATOM 838 C CA . HIS A 1 104 ? 6.036 -7.534 6.887 1.00 95.25 104 HIS A CA 1
ATOM 839 C C . HIS A 1 104 ? 6.865 -8.809 7.039 1.00 95.25 104 HIS A C 1
ATOM 841 O O . HIS A 1 104 ? 6.362 -9.789 7.569 1.00 95.25 104 HIS A O 1
ATOM 847 N N . TYR A 1 105 ? 8.151 -8.800 6.675 1.00 93.56 105 TYR A N 1
ATOM 848 C CA . TYR A 1 105 ? 8.982 -10.009 6.723 1.00 93.56 105 TYR A CA 1
ATOM 849 C C . TYR A 1 105 ? 9.158 -10.597 8.123 1.00 93.56 105 TYR A C 1
ATOM 851 O O . TYR A 1 105 ? 9.402 -11.795 8.246 1.00 93.56 105 TYR A O 1
ATOM 859 N N . PHE A 1 106 ? 9.069 -9.774 9.169 1.00 94.69 106 PHE A N 1
ATOM 860 C CA . PHE A 1 106 ? 9.181 -10.237 10.552 1.00 94.69 106 PHE A CA 1
ATOM 861 C C . PHE A 1 106 ? 7.831 -10.347 11.271 1.00 94.69 106 PHE A C 1
ATOM 863 O O . PHE A 1 106 ? 7.808 -10.652 12.463 1.00 94.69 106 PHE A O 1
ATOM 870 N N . SER A 1 107 ? 6.717 -10.111 10.575 1.00 93.81 107 SER A N 1
ATOM 871 C CA . SER A 1 107 ? 5.377 -10.307 11.125 1.00 93.81 107 SER A CA 1
ATOM 872 C C . SER A 1 107 ? 4.963 -11.771 11.027 1.00 93.81 107 SER A C 1
ATOM 874 O O . SER A 1 107 ? 5.089 -12.393 9.978 1.00 93.81 107 SER A O 1
ATOM 876 N N . GLU A 1 108 ? 4.379 -12.307 12.097 1.00 93.56 108 GLU A N 1
ATOM 877 C CA . GLU A 1 108 ? 3.730 -13.627 12.077 1.00 93.56 108 GLU A CA 1
ATOM 878 C C . GLU A 1 108 ? 2.422 -13.645 11.265 1.00 93.56 108 GLU A C 1
ATOM 880 O O . GLU A 1 108 ? 1.866 -14.709 11.005 1.00 93.56 108 GLU A O 1
ATOM 885 N N . HIS A 1 109 ? 1.916 -12.471 10.875 1.00 88.12 109 HIS A N 1
ATOM 886 C CA . HIS A 1 109 ? 0.687 -12.315 10.096 1.00 88.12 109 HIS A CA 1
ATOM 887 C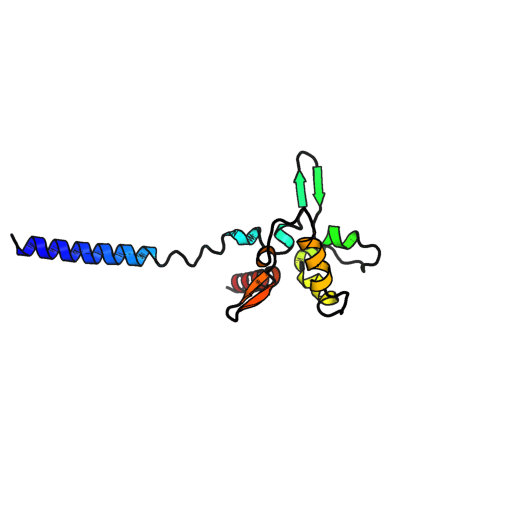 C . HIS A 1 109 ? 0.934 -12.162 8.591 1.00 88.12 109 HIS A C 1
ATOM 889 O O . HIS A 1 109 ? -0.031 -12.019 7.845 1.00 88.12 109 HIS A O 1
ATOM 895 N N . PHE A 1 110 ? 2.193 -12.151 8.144 1.00 91.75 110 PHE A N 1
ATOM 896 C CA . PHE A 1 110 ? 2.536 -12.111 6.726 1.00 91.75 110 PHE A CA 1
ATOM 897 C C . PHE A 1 110 ? 2.998 -13.495 6.263 1.00 91.75 110 PHE A C 1
ATOM 899 O O . PHE A 1 110 ? 4.047 -13.981 6.676 1.00 91.75 110 PHE A O 1
ATOM 906 N N . ASP A 1 111 ? 2.209 -14.118 5.395 1.00 89.38 111 ASP A N 1
ATOM 907 C CA . ASP A 1 111 ? 2.473 -15.423 4.775 1.00 89.38 111 ASP A CA 1
ATOM 908 C C . ASP A 1 111 ? 2.869 -15.314 3.290 1.00 89.38 111 ASP A C 1
ATOM 910 O O . ASP A 1 111 ? 3.107 -16.322 2.622 1.00 89.38 111 ASP A O 1
ATOM 914 N N . GLY A 1 112 ? 2.967 -14.083 2.785 1.00 89.25 112 GLY A N 1
ATOM 915 C CA . GLY A 1 112 ? 3.297 -13.771 1.403 1.00 89.25 112 GLY A CA 1
ATOM 916 C C . GLY A 1 112 ? 4.792 -13.793 1.081 1.00 89.25 112 GLY A C 1
ATOM 917 O O . GLY A 1 112 ? 5.652 -14.211 1.858 1.00 89.25 112 GLY A O 1
ATOM 918 N N . ASN A 1 113 ? 5.120 -13.303 -0.111 1.00 91.19 113 ASN A N 1
ATOM 919 C CA . ASN A 1 113 ? 6.493 -13.151 -0.588 1.00 91.19 113 ASN A CA 1
ATOM 920 C C . ASN A 1 113 ? 6.642 -11.838 -1.383 1.00 91.19 113 ASN A C 1
ATOM 922 O O . ASN A 1 113 ? 5.744 -10.998 -1.378 1.00 91.19 113 ASN A O 1
ATOM 926 N N . CYS A 1 114 ? 7.775 -11.639 -2.067 1.00 92.94 114 CYS A N 1
ATOM 927 C CA . CYS A 1 114 ? 8.030 -10.441 -2.877 1.00 92.94 114 CYS A CA 1
ATOM 928 C C . CYS A 1 114 ? 6.870 -10.113 -3.836 1.00 92.94 114 CYS A C 1
ATOM 930 O O . CYS A 1 114 ? 6.495 -8.950 -3.983 1.00 92.94 114 CYS A O 1
ATOM 932 N N . PHE A 1 115 ? 6.279 -11.143 -4.444 1.00 92.00 115 PHE A N 1
ATOM 933 C CA . PHE A 1 115 ? 5.222 -11.040 -5.447 1.00 92.00 115 PHE A CA 1
ATOM 934 C C . PHE A 1 115 ? 3.849 -10.690 -4.870 1.00 92.00 115 PHE A C 1
ATOM 936 O O . PHE A 1 115 ? 2.948 -10.311 -5.617 1.00 92.00 115 PHE A O 1
ATOM 943 N N . SER A 1 116 ? 3.689 -10.740 -3.545 1.00 91.62 116 SER A N 1
ATOM 944 C CA . SER A 1 116 ? 2.479 -10.250 -2.882 1.00 91.62 116 SER A CA 1
ATOM 945 C C . SER A 1 116 ? 2.314 -8.736 -3.046 1.00 91.62 116 SER A C 1
ATOM 947 O O . SER A 1 116 ? 1.190 -8.251 -3.081 1.00 91.62 116 SER A O 1
ATOM 949 N N . CYS A 1 117 ? 3.414 -7.986 -3.189 1.00 93.25 117 CYS A N 1
ATOM 950 C CA . CYS A 1 117 ? 3.389 -6.524 -3.338 1.00 93.25 117 CYS A CA 1
ATOM 951 C C . CYS A 1 117 ? 3.994 -6.036 -4.657 1.00 93.25 117 CYS A C 1
ATOM 953 O O . CYS A 1 117 ? 3.673 -4.936 -5.112 1.00 93.25 117 CYS A O 1
ATOM 955 N N . HIS A 1 118 ? 4.896 -6.819 -5.245 1.00 94.06 118 HIS A N 1
ATOM 956 C CA . HIS A 1 118 ? 5.611 -6.438 -6.449 1.00 94.06 118 HIS A CA 1
ATOM 957 C C . HIS A 1 118 ? 5.207 -7.267 -7.650 1.00 94.06 118 HIS A C 1
ATOM 959 O O . HIS A 1 118 ? 4.890 -8.448 -7.526 1.00 94.06 118 HIS A O 1
ATOM 965 N N . ASP A 1 119 ? 5.315 -6.638 -8.809 1.00 92.06 119 ASP A N 1
ATOM 966 C CA . ASP A 1 119 ? 5.408 -7.310 -10.091 1.00 92.06 119 ASP A CA 1
ATOM 967 C C . ASP A 1 119 ? 6.828 -7.212 -10.647 1.00 92.06 119 ASP A C 1
ATOM 969 O O . ASP A 1 119 ? 7.665 -6.489 -10.095 1.00 92.06 119 ASP A O 1
ATOM 973 N N . ILE A 1 120 ? 7.110 -7.946 -11.719 1.00 90.69 120 ILE A N 1
ATOM 974 C CA . ILE A 1 120 ? 8.389 -7.871 -12.428 1.00 90.69 120 ILE A CA 1
ATOM 975 C C . ILE A 1 120 ? 8.130 -7.358 -13.844 1.00 90.69 120 ILE A C 1
ATOM 977 O O . ILE A 1 120 ? 7.302 -7.920 -14.550 1.00 90.69 120 ILE A O 1
ATOM 981 N N . SER A 1 121 ? 8.826 -6.291 -14.250 1.00 87.88 121 SER A N 1
ATOM 982 C CA . SER A 1 121 ? 8.766 -5.796 -15.630 1.00 87.88 121 SER A CA 1
ATOM 983 C C . SER A 1 121 ? 9.496 -6.730 -16.598 1.00 87.88 121 SER A C 1
ATOM 985 O O . SER A 1 121 ? 10.301 -7.563 -16.176 1.00 87.88 121 SER A O 1
ATOM 987 N N . ASP A 1 122 ? 9.296 -6.539 -17.901 1.00 88.00 122 ASP A N 1
ATOM 988 C CA . ASP A 1 122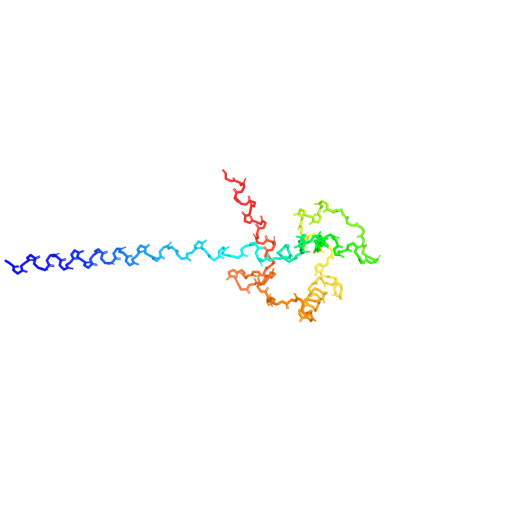 ? 9.968 -7.320 -18.952 1.00 88.00 122 ASP A CA 1
ATOM 989 C C . ASP A 1 122 ? 11.507 -7.240 -18.876 1.00 88.00 122 ASP A C 1
ATOM 991 O O . ASP A 1 122 ? 12.222 -8.151 -19.295 1.00 88.00 122 ASP A O 1
ATOM 995 N N . GLU A 1 123 ? 12.041 -6.169 -18.287 1.00 93.44 123 GLU A N 1
ATOM 996 C CA . GLU A 1 123 ? 13.473 -5.963 -18.042 1.00 93.44 123 GLU A CA 1
ATOM 997 C C . GLU A 1 123 ? 13.983 -6.635 -16.755 1.00 93.44 123 GLU A C 1
ATOM 999 O O . GLU A 1 123 ? 15.172 -6.553 -16.438 1.00 93.44 123 GLU A O 1
ATOM 1004 N N . GLY A 1 124 ? 13.107 -7.302 -16.002 1.00 90.81 124 GLY A N 1
ATOM 1005 C CA . GLY A 1 124 ? 13.443 -7.961 -14.742 1.00 90.81 124 GLY A CA 1
ATOM 1006 C C . GLY A 1 124 ? 13.485 -7.020 -13.535 1.00 90.81 124 GLY A C 1
ATOM 1007 O O . GLY A 1 124 ? 14.082 -7.368 -12.513 1.00 90.81 124 GLY A O 1
ATOM 1008 N N . GLU A 1 125 ? 12.889 -5.827 -13.624 1.00 93.88 125 GLU A N 1
ATOM 1009 C CA . GLU A 1 125 ? 12.839 -4.882 -12.508 1.00 93.88 125 GLU A CA 1
ATOM 1010 C C . GLU A 1 125 ? 11.592 -5.087 -11.648 1.00 93.88 125 GLU A C 1
ATOM 1012 O O . GLU A 1 125 ? 10.481 -5.197 -12.162 1.00 93.88 125 GLU A O 1
ATOM 1017 N N . PHE A 1 126 ? 11.749 -5.045 -10.322 1.00 92.25 126 PHE A N 1
ATOM 1018 C CA . PHE A 1 126 ? 10.594 -5.004 -9.428 1.00 92.25 126 PHE A CA 1
ATOM 1019 C C . PHE A 1 126 ? 9.835 -3.680 -9.584 1.00 92.25 126 PHE A C 1
ATOM 1021 O O . PHE A 1 126 ? 10.398 -2.603 -9.368 1.00 92.25 126 PHE A O 1
ATOM 1028 N N . LYS A 1 127 ? 8.540 -3.772 -9.883 1.00 92.50 127 LYS A N 1
ATOM 1029 C CA . LYS A 1 127 ? 7.574 -2.664 -9.863 1.00 92.50 127 LYS A CA 1
ATOM 1030 C C . LYS A 1 127 ? 6.561 -2.902 -8.758 1.00 92.50 127 LYS A C 1
ATOM 1032 O O . LYS A 1 127 ? 6.376 -4.035 -8.323 1.00 92.50 127 LYS A O 1
ATOM 1037 N N . LEU A 1 128 ? 5.940 -1.854 -8.228 1.00 92.44 128 LEU A N 1
ATOM 1038 C CA . LEU A 1 128 ? 4.820 -2.069 -7.312 1.00 92.44 128 LEU A CA 1
ATOM 1039 C C . LEU A 1 128 ? 3.609 -2.539 -8.103 1.00 92.44 128 LEU A C 1
ATOM 1041 O O . LEU A 1 128 ? 3.275 -1.954 -9.129 1.00 92.44 128 LEU A O 1
ATOM 1045 N N . PHE A 1 129 ? 2.926 -3.559 -7.598 1.00 91.81 129 PHE A N 1
ATOM 1046 C CA . PHE A 1 129 ? 1.734 -4.077 -8.255 1.00 91.81 129 PHE A CA 1
ATOM 1047 C C . PHE A 1 129 ? 0.636 -3.006 -8.372 1.00 91.81 129 PHE A C 1
ATOM 1049 O O . PHE A 1 129 ? 0.028 -2.851 -9.425 1.00 91.81 129 PHE A O 1
ATOM 1056 N N . ASP A 1 130 ? 0.449 -2.189 -7.328 1.00 89.56 130 ASP A N 1
ATOM 1057 C CA . ASP A 1 130 ? -0.500 -1.068 -7.332 1.00 89.56 130 ASP A CA 1
ATOM 1058 C C . ASP A 1 130 ? -0.201 -0.009 -8.421 1.00 89.56 130 ASP A C 1
ATOM 1060 O O . ASP A 1 130 ? -1.113 0.698 -8.848 1.00 89.56 130 ASP A O 1
ATOM 1064 N N . GLU A 1 131 ? 1.055 0.120 -8.870 1.00 88.44 131 GLU A N 1
ATOM 1065 C CA . GLU A 1 131 ? 1.441 0.995 -9.990 1.00 88.44 131 GLU A CA 1
ATOM 1066 C C . GLU A 1 131 ? 1.025 0.378 -11.328 1.00 88.44 131 GLU A C 1
ATOM 1068 O O . GLU A 1 131 ? 0.349 1.024 -12.128 1.00 88.44 131 GLU A O 1
ATOM 1073 N N . VAL A 1 132 ? 1.370 -0.897 -11.533 1.00 83.88 132 VAL A N 1
ATOM 1074 C CA . VAL A 1 132 ? 1.039 -1.656 -12.748 1.00 83.88 132 VAL A CA 1
ATOM 1075 C C . VAL A 1 132 ? -0.475 -1.711 -12.954 1.00 83.88 132 VAL A C 1
ATOM 1077 O O . VAL A 1 132 ? -0.975 -1.370 -14.024 1.00 83.88 132 VAL A O 1
ATOM 1080 N N . TRP A 1 133 ? -1.221 -2.055 -11.902 1.00 81.19 133 TRP A N 1
ATOM 1081 C CA . TRP A 1 133 ? -2.676 -2.174 -11.960 1.00 81.19 133 TRP A CA 1
ATOM 1082 C C . TRP A 1 133 ? -3.370 -0.866 -12.346 1.00 81.19 133 TRP A C 1
ATOM 1084 O O . TRP A 1 133 ? -4.302 -0.861 -13.150 1.00 81.19 133 TRP A O 1
ATOM 1094 N N . LYS A 1 134 ? -2.917 0.262 -11.790 1.00 79.31 134 LYS A N 1
ATOM 1095 C CA . LYS A 1 134 ? -3.494 1.571 -12.110 1.00 79.31 134 LYS A CA 1
ATOM 1096 C C . LYS A 1 134 ? -3.268 1.966 -13.557 1.00 79.31 134 LYS A C 1
ATOM 1098 O O . LYS A 1 134 ? -4.217 2.403 -14.201 1.00 79.31 134 LYS A O 1
ATOM 1103 N N . ASN A 1 135 ? -2.052 1.769 -14.056 1.00 75.94 135 ASN A N 1
ATOM 1104 C CA . ASN A 1 135 ? -1.716 2.099 -15.436 1.00 75.94 135 ASN A CA 1
ATOM 1105 C C . ASN A 1 135 ? -2.565 1.280 -16.423 1.00 75.94 135 ASN A C 1
ATOM 1107 O O . ASN A 1 135 ? -3.080 1.835 -17.390 1.00 75.94 135 ASN A O 1
ATOM 1111 N N . ASN A 1 136 ? -2.788 -0.008 -16.142 1.00 70.25 136 ASN A N 1
ATOM 1112 C CA . ASN A 1 136 ? -3.631 -0.864 -16.982 1.00 70.25 136 ASN A CA 1
ATOM 1113 C C . ASN A 1 136 ? -5.101 -0.423 -16.965 1.00 70.25 136 ASN A C 1
ATOM 1115 O O . ASN A 1 136 ? -5.730 -0.311 -18.012 1.00 70.25 136 ASN A O 1
ATOM 1119 N N . LYS A 1 137 ? -5.637 -0.068 -15.792 1.00 68.06 137 LYS A N 1
ATOM 1120 C CA . LYS A 1 137 ? -7.014 0.430 -15.678 1.00 68.06 137 LYS A CA 1
ATOM 1121 C C . LYS A 1 137 ? -7.239 1.747 -16.432 1.00 68.06 137 LYS A C 1
ATOM 1123 O O . LYS A 1 137 ? -8.327 1.973 -16.959 1.00 68.06 137 LYS A O 1
ATOM 1128 N N . GLU A 1 138 ? -6.245 2.634 -16.454 1.00 64.06 138 GLU A N 1
ATOM 1129 C CA . GLU A 1 138 ? -6.320 3.880 -17.224 1.00 64.06 138 GLU A CA 1
ATOM 1130 C C . GLU A 1 138 ? -6.359 3.611 -18.734 1.00 64.06 138 GLU A C 1
ATOM 1132 O O . GLU A 1 138 ? -7.169 4.230 -19.429 1.00 64.06 138 GLU A O 1
ATOM 1137 N N . LEU A 1 139 ? -5.566 2.650 -19.223 1.00 58.97 139 LEU A N 1
ATOM 1138 C CA . LEU A 1 139 ? -5.580 2.220 -20.625 1.00 58.97 139 LEU A CA 1
ATOM 1139 C C . LEU A 1 139 ? -6.950 1.655 -21.033 1.00 58.97 139 LEU A C 1
ATOM 1141 O O . LEU A 1 139 ? -7.519 2.136 -22.013 1.00 58.97 139 LEU A O 1
ATOM 1145 N N . ASP A 1 140 ? -7.533 0.758 -20.234 1.00 59.22 140 ASP A N 1
ATOM 1146 C CA . ASP A 1 140 ? -8.857 0.167 -20.504 1.00 59.22 140 ASP A CA 1
ATOM 1147 C C . ASP A 1 140 ? -9.993 1.206 -20.500 1.00 59.22 140 ASP A C 1
ATOM 1149 O O . ASP A 1 140 ? -11.021 1.035 -21.149 1.00 59.22 140 ASP A O 1
ATOM 1153 N N . SER A 1 141 ? -9.833 2.306 -19.757 1.00 58.84 141 SER A N 1
ATOM 1154 C CA . SER A 1 141 ? -10.831 3.384 -19.681 1.00 58.84 141 SER A CA 1
ATOM 1155 C C . SER A 1 141 ? -10.750 4.404 -20.825 1.00 58.84 141 SER A C 1
ATOM 1157 O O . SER A 1 141 ? -11.552 5.341 -20.868 1.00 58.84 141 SER A O 1
ATOM 1159 N N . SER A 1 142 ? -9.759 4.254 -21.710 1.00 56.59 142 SER A N 1
ATOM 1160 C CA . SER A 1 142 ? -9.477 5.171 -22.819 1.00 56.59 142 SER A CA 1
ATOM 1161 C C . SER A 1 142 ? -9.941 4.668 -24.196 1.00 56.59 142 SER A C 1
ATOM 1163 O O . SER A 1 142 ? -9.799 5.404 -25.178 1.00 56.59 142 SER A O 1
ATOM 1165 N N . GLU A 1 143 ? -10.533 3.468 -24.253 1.00 46.69 143 GLU A N 1
ATOM 1166 C CA . GLU A 1 143 ? -11.222 2.885 -25.421 1.00 46.69 143 GLU A CA 1
ATOM 1167 C C . GLU A 1 143 ? -12.736 3.178 -25.429 1.00 46.69 143 GLU A C 1
ATOM 1169 O O . GLU A 1 143 ? -13.292 3.350 -26.543 1.00 46.69 143 GLU A O 1
#

Foldseek 3Di:
DVVVVVVVVVVVVVVVVVVVVVVVVPPPPCVCPCLCQAAPDNPQAWDDDPPDIDHSHPQVVQVPDPPRPDDDPVCCVVCPCVVVCVPACPPVCSHPCNPPCCVQVVDPPHPDDLRRQWDADPVRDTDGSSVVVVVVVVVVVVD

Secondary structure (DSSP, 8-state):
-HHHHHHHHHHHHHHHHHHHHHHTTSSSS-TTTTGGGSSHHHHSSEEEETTEEEE--HHHHHTT-TTSPPPPHHHHHHHTHHHHHHHHSS-GGG-HHHHHHHHHHT-TT----GGGTEEE-TTS-EEEHHHHHHHHHHHHTT-

pLDDT: mean 82.15, std 16.34, range [44.75, 97.12]

Sequence (143 aa):
MKILKITMLFVALILFSLIVFADTEKEDEDDILHLEERGCSSCHKVVTRGEEVFDYTLYAEVKKIEEHPALRKETVDEQGVLYCLLCHENLGEKSFKKIIHPIHYFSEHFDGNCFSCHDISDEGEFKLFDEVWKNNKELDSSE

Radius of gyration: 24.41 Å; chains: 1; bounding box: 37×64×67 Å